Protein AF-A0AAU8SCV6-F1 (afdb_monomer)

Radius of gyration: 23.15 Å; Cα contacts (8 Å, |Δi|>4): 101; chains: 1; bounding box: 61×32×60 Å

Sequence (77 aa):
MHINCISCGHQIEVDDDSYARYRGALRCWVCHSLLTVDIVEGCVESVRLQEASVIVPPNAQPNMRKPTPREVQHEQP

Structure (mmCIF, N/CA/C/O backbone):
data_AF-A0AAU8SCV6-F1
#
_entry.id   AF-A0AAU8SCV6-F1
#
loop_
_atom_site.group_PDB
_atom_site.id
_atom_site.type_symbol
_atom_site.label_atom_id
_atom_site.label_alt_id
_atom_site.label_comp_id
_atom_site.label_asym_id
_atom_site.label_entity_id
_atom_site.label_seq_id
_atom_site.pdbx_PDB_ins_code
_atom_site.Cartn_x
_atom_site.Cartn_y
_atom_site.Cartn_z
_atom_site.occupancy
_atom_site.B_iso_or_equiv
_atom_site.auth_seq_id
_atom_site.auth_comp_id
_atom_site.auth_asym_id
_atom_site.auth_atom_id
_atom_site.pdbx_PDB_model_num
ATOM 1 N N . MET A 1 1 ? 8.231 -7.523 -5.825 1.00 92.94 1 MET A N 1
ATOM 2 C CA . MET A 1 1 ? 8.603 -7.314 -4.402 1.00 92.94 1 MET A CA 1
ATOM 3 C C . MET A 1 1 ? 7.354 -7.399 -3.528 1.00 92.94 1 MET A C 1
ATOM 5 O O . MET A 1 1 ? 6.260 -7.603 -4.044 1.00 92.94 1 MET A O 1
ATOM 9 N N . HIS A 1 2 ? 7.479 -7.269 -2.204 1.00 94.00 2 HIS A N 1
ATOM 10 C CA . HIS A 1 2 ? 6.313 -7.265 -1.318 1.00 94.00 2 HIS A CA 1
ATOM 11 C C . HIS A 1 2 ? 6.414 -6.213 -0.219 1.00 94.00 2 HIS A C 1
ATOM 13 O O . HIS A 1 2 ? 7.504 -5.828 0.201 1.00 94.00 2 HIS A O 1
ATOM 19 N N . ILE A 1 3 ? 5.254 -5.783 0.271 1.00 95.69 3 ILE A N 1
ATOM 20 C CA . ILE A 1 3 ? 5.117 -4.817 1.358 1.00 95.69 3 ILE A CA 1
ATOM 21 C C . ILE A 1 3 ? 4.203 -5.429 2.411 1.00 95.69 3 ILE A C 1
ATOM 23 O O . ILE A 1 3 ? 3.068 -5.804 2.121 1.00 95.69 3 ILE A O 1
ATOM 27 N N . ASN A 1 4 ? 4.672 -5.511 3.651 1.00 97.00 4 ASN A N 1
ATOM 28 C CA . ASN A 1 4 ? 3.837 -5.992 4.743 1.00 97.00 4 ASN A CA 1
ATOM 29 C C . ASN A 1 4 ? 2.902 -4.878 5.206 1.00 97.00 4 ASN A C 1
ATOM 31 O O . ASN A 1 4 ? 3.327 -3.758 5.502 1.00 97.00 4 ASN A O 1
ATOM 35 N N . CYS A 1 5 ? 1.614 -5.187 5.307 1.00 97.62 5 CYS A N 1
ATOM 36 C CA . CYS A 1 5 ? 0.658 -4.271 5.890 1.00 97.62 5 CYS A CA 1
ATOM 37 C C . CYS A 1 5 ? 0.971 -4.084 7.375 1.00 97.62 5 CYS A C 1
ATOM 39 O O . CYS A 1 5 ? 0.761 -4.989 8.177 1.00 97.62 5 CYS A O 1
ATOM 41 N N . ILE A 1 6 ? 1.384 -2.881 7.765 1.00 97.00 6 ILE A N 1
ATOM 42 C CA . ILE A 1 6 ? 1.708 -2.565 9.166 1.00 97.00 6 ILE A CA 1
ATOM 43 C C . ILE A 1 6 ? 0.484 -2.565 10.100 1.00 97.00 6 ILE A C 1
ATOM 45 O O . ILE A 1 6 ? 0.634 -2.425 11.307 1.00 97.00 6 ILE A O 1
ATOM 49 N N . SER A 1 7 ? -0.728 -2.722 9.552 1.00 96.81 7 SER A N 1
ATOM 50 C CA . SER A 1 7 ? -1.975 -2.813 10.319 1.00 96.81 7 SER A CA 1
ATOM 51 C C . SER A 1 7 ? -2.395 -4.250 10.635 1.00 96.81 7 SER A C 1
ATOM 53 O O . SER A 1 7 ? -3.024 -4.462 11.665 1.00 96.81 7 SER A O 1
ATOM 55 N N . CYS A 1 8 ? -2.123 -5.222 9.755 1.00 97.50 8 CYS A N 1
ATOM 56 C CA . CYS A 1 8 ? -2.608 -6.603 9.916 1.00 97.50 8 CYS A CA 1
ATOM 57 C C . CYS A 1 8 ? -1.567 -7.694 9.627 1.00 97.50 8 CYS A C 1
ATOM 59 O O . CYS A 1 8 ? -1.856 -8.871 9.813 1.00 97.50 8 CYS A O 1
ATOM 61 N N . GLY A 1 9 ? -0.374 -7.333 9.153 1.00 97.25 9 GLY A N 1
ATOM 62 C CA . GLY A 1 9 ? 0.699 -8.267 8.808 1.00 97.25 9 GLY A CA 1
ATOM 63 C C . GLY A 1 9 ? 0.561 -8.948 7.443 1.00 97.25 9 GLY A C 1
ATOM 64 O O . GLY A 1 9 ? 1.479 -9.651 7.040 1.00 97.25 9 GLY A O 1
ATOM 65 N N . HIS A 1 10 ? -0.538 -8.742 6.707 1.00 97.75 10 HIS A N 1
ATOM 66 C CA . HIS A 1 10 ? -0.706 -9.335 5.378 1.00 97.75 10 HIS A CA 1
ATOM 67 C C . HIS A 1 10 ? 0.339 -8.817 4.380 1.00 97.75 10 HIS A C 1
ATOM 69 O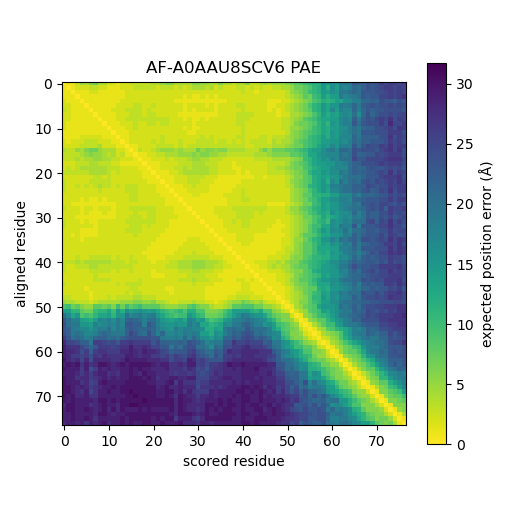 O . HIS A 1 10 ? 0.602 -7.614 4.317 1.00 97.75 10 HIS A O 1
ATOM 75 N N . GLN A 1 11 ? 0.888 -9.724 3.578 1.00 97.31 11 GLN A N 1
ATOM 76 C CA . GLN A 1 11 ? 1.881 -9.432 2.554 1.00 97.31 11 GLN A CA 1
ATOM 77 C C . GLN A 1 11 ? 1.187 -8.971 1.267 1.00 97.31 11 GLN A C 1
ATOM 79 O O . GLN A 1 11 ? 0.416 -9.713 0.669 1.00 97.31 11 GLN A O 1
ATOM 84 N N . ILE A 1 12 ? 1.444 -7.733 0.855 1.00 95.75 12 ILE A N 1
ATOM 85 C CA . ILE A 1 12 ? 0.918 -7.148 -0.378 1.00 95.75 12 ILE A CA 1
ATOM 86 C C . ILE A 1 12 ? 1.983 -7.323 -1.459 1.00 95.75 12 ILE A C 1
ATOM 88 O O . ILE A 1 12 ? 3.052 -6.714 -1.375 1.00 95.75 12 ILE A O 1
ATOM 92 N N . GLU A 1 13 ? 1.706 -8.160 -2.455 1.00 94.75 13 GLU A N 1
ATOM 93 C CA . GLU A 1 13 ? 2.585 -8.339 -3.612 1.00 94.75 13 GLU A CA 1
ATOM 94 C C . GLU A 1 13 ? 2.455 -7.151 -4.570 1.00 94.75 13 GLU A C 1
ATOM 96 O O . GLU A 1 13 ? 1.347 -6.716 -4.894 1.00 94.75 13 GLU A O 1
ATOM 101 N N . VAL A 1 14 ? 3.594 -6.614 -5.010 1.00 93.44 14 VAL A N 1
ATOM 102 C CA . VAL 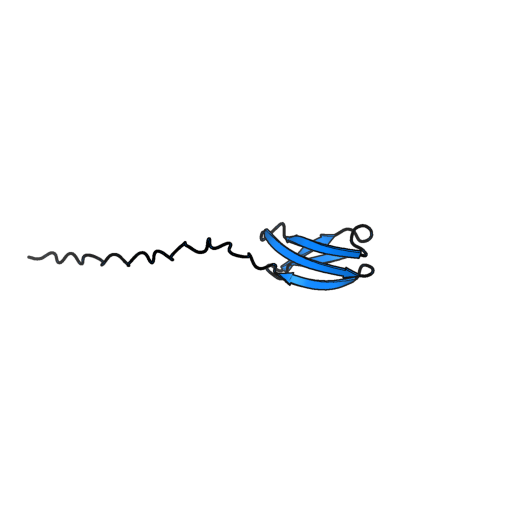A 1 14 ? 3.665 -5.543 -6.010 1.00 93.44 14 VAL A CA 1
ATOM 103 C C . VAL A 1 14 ? 4.728 -5.876 -7.052 1.00 93.44 14 VAL A C 1
ATOM 105 O O . VAL A 1 14 ? 5.771 -6.454 -6.732 1.00 93.44 14 VAL A O 1
ATOM 108 N N . ASP A 1 15 ? 4.449 -5.516 -8.301 1.00 93.94 15 ASP A N 1
ATOM 109 C CA . ASP A 1 15 ? 5.343 -5.751 -9.434 1.00 93.94 15 ASP A CA 1
ATOM 110 C C . ASP A 1 15 ? 6.655 -4.964 -9.285 1.00 93.94 15 ASP A C 1
ATOM 112 O O . ASP A 1 15 ? 6.633 -3.773 -8.975 1.00 93.94 15 ASP A O 1
ATOM 116 N N . ASP A 1 16 ? 7.792 -5.633 -9.486 1.00 90.06 16 ASP A N 1
ATOM 117 C CA . ASP A 1 16 ? 9.124 -5.049 -9.276 1.00 90.06 16 ASP A CA 1
ATOM 118 C C . ASP A 1 16 ? 9.445 -3.913 -10.259 1.00 90.06 16 ASP A C 1
ATOM 120 O O . ASP A 1 16 ? 10.108 -2.950 -9.876 1.00 90.06 16 ASP A O 1
ATOM 124 N N . ASP A 1 17 ? 8.955 -3.988 -11.499 1.00 90.94 17 ASP A N 1
ATOM 125 C CA . ASP A 1 17 ? 9.265 -3.012 -12.552 1.00 90.94 17 ASP A CA 1
ATOM 126 C C . ASP A 1 17 ? 8.347 -1.782 -12.458 1.00 90.94 17 ASP A C 1
ATOM 128 O O . ASP A 1 17 ? 8.799 -0.638 -12.362 1.00 90.94 17 ASP A O 1
ATOM 132 N N . SER A 1 18 ? 7.039 -2.021 -12.351 1.00 94.56 18 SER A N 1
ATOM 133 C CA . SER A 1 18 ? 6.002 -0.985 -12.313 1.00 94.56 18 SER A CA 1
ATOM 134 C C . SER A 1 18 ? 6.071 -0.115 -11.056 1.00 94.56 18 SER A C 1
ATOM 136 O O . SER A 1 18 ? 5.645 1.042 -11.080 1.00 94.56 18 SER A O 1
ATOM 138 N N . TYR A 1 19 ? 6.592 -0.658 -9.951 1.00 94.50 19 TYR A N 1
ATOM 139 C CA . TYR A 1 19 ? 6.685 0.039 -8.666 1.00 94.50 19 TYR A CA 1
ATOM 140 C C . TYR A 1 19 ? 8.111 0.448 -8.285 1.00 94.50 19 TYR A C 1
ATOM 142 O O . TYR A 1 19 ? 8.298 0.991 -7.197 1.00 94.50 19 TYR A O 1
ATOM 150 N N . ALA A 1 20 ? 9.102 0.288 -9.171 1.00 94.62 20 ALA A N 1
ATOM 151 C CA . ALA A 1 20 ? 10.505 0.599 -8.878 1.00 94.62 20 ALA A CA 1
ATOM 152 C C . ALA A 1 20 ? 10.745 2.042 -8.386 1.00 94.62 20 ALA A C 1
ATOM 154 O O . ALA A 1 20 ? 11.724 2.298 -7.686 1.00 94.62 20 ALA A O 1
ATOM 155 N N . ARG A 1 21 ? 9.874 2.996 -8.752 1.00 96.00 21 ARG A N 1
ATOM 156 C CA . ARG A 1 21 ? 9.912 4.406 -8.316 1.00 96.00 21 ARG A CA 1
ATOM 157 C C . ARG A 1 21 ? 8.517 4.935 -7.985 1.00 96.00 21 ARG A C 1
ATOM 159 O O . ARG A 1 21 ? 8.040 5.893 -8.595 1.00 96.00 21 ARG A O 1
ATOM 166 N N . TYR A 1 22 ? 7.826 4.269 -7.069 1.00 96.19 22 TYR A N 1
ATOM 167 C CA . TYR A 1 22 ? 6.451 4.602 -6.710 1.00 96.19 22 TYR A CA 1
ATOM 168 C C . TYR A 1 22 ? 6.355 5.331 -5.371 1.00 96.19 22 TYR A C 1
ATOM 170 O O . TYR A 1 22 ? 6.866 4.867 -4.356 1.00 96.19 22 TYR A O 1
ATOM 178 N N . ARG A 1 23 ? 5.589 6.424 -5.351 1.00 97.00 23 ARG A N 1
ATOM 179 C CA . ARG A 1 23 ? 5.213 7.133 -4.128 1.00 97.00 23 ARG A CA 1
ATOM 180 C C . ARG A 1 23 ? 3.715 7.391 -4.120 1.00 97.00 23 ARG A C 1
ATOM 182 O O . ARG A 1 23 ? 3.205 8.126 -4.964 1.00 97.00 23 ARG A O 1
ATOM 189 N N . GLY A 1 24 ? 3.000 6.799 -3.171 1.00 95.62 24 GLY A N 1
ATOM 190 C CA . GLY A 1 24 ? 1.543 6.887 -3.155 1.00 95.62 24 GLY A CA 1
ATOM 191 C C . GLY A 1 24 ? 0.870 5.978 -2.139 1.00 95.62 24 GLY A C 1
ATOM 192 O O . GLY A 1 24 ? 1.516 5.426 -1.252 1.00 95.62 24 GLY A O 1
ATOM 193 N N . ALA A 1 25 ? -0.451 5.865 -2.254 1.00 95.44 25 ALA A N 1
ATOM 194 C CA . ALA A 1 25 ? -1.272 5.078 -1.348 1.00 95.44 25 ALA A CA 1
ATOM 195 C C . ALA A 1 25 ? -1.538 3.671 -1.906 1.00 95.44 25 ALA A C 1
ATOM 197 O O . ALA A 1 25 ? -2.006 3.514 -3.032 1.00 95.44 25 ALA A O 1
ATOM 198 N N . LEU A 1 26 ? -1.317 2.654 -1.078 1.00 95.12 26 LEU A N 1
ATOM 199 C CA . LEU A 1 26 ? -1.676 1.262 -1.319 1.00 95.12 26 LEU A CA 1
ATOM 200 C C . LEU A 1 26 ? -2.740 0.817 -0.324 1.00 95.12 26 LEU A C 1
ATOM 202 O O . LEU A 1 26 ? -2.607 1.005 0.884 1.00 95.12 26 LEU A O 1
ATOM 206 N N . ARG A 1 27 ? -3.800 0.187 -0.825 1.00 95.88 27 ARG A N 1
ATOM 207 C CA . ARG A 1 27 ? -4.850 -0.385 0.017 1.00 95.88 27 ARG A CA 1
ATOM 208 C C . ARG A 1 27 ? -4.534 -1.847 0.309 1.00 95.88 27 ARG A C 1
ATOM 210 O O . ARG A 1 27 ? -4.359 -2.635 -0.614 1.00 95.88 27 ARG A O 1
ATOM 217 N N . CYS A 1 28 ? -4.524 -2.229 1.583 1.00 96.94 28 CYS A N 1
ATOM 218 C CA . CYS A 1 28 ? -4.485 -3.639 1.950 1.00 96.94 28 CYS A CA 1
ATOM 219 C C . CYS A 1 28 ? -5.830 -4.295 1.613 1.00 96.94 28 CYS A C 1
ATOM 221 O O . CYS A 1 28 ? -6.870 -3.866 2.108 1.00 96.94 28 CYS A O 1
ATOM 223 N N . TRP A 1 29 ? -5.831 -5.350 0.804 1.00 96.38 29 TRP A N 1
ATOM 224 C CA . TRP A 1 29 ? -7.068 -6.029 0.403 1.00 96.38 29 TRP A CA 1
ATOM 225 C C . TRP A 1 29 ? -7.723 -6.832 1.536 1.00 96.38 29 TRP A C 1
ATOM 227 O O . TRP A 1 29 ? -8.919 -7.090 1.469 1.00 96.38 29 TRP A O 1
ATOM 237 N N . VAL A 1 30 ? -6.962 -7.170 2.585 1.00 97.69 30 VAL A N 1
ATOM 238 C CA . VAL A 1 30 ? -7.439 -7.950 3.739 1.00 97.69 30 VAL A CA 1
ATOM 239 C C . VAL A 1 30 ? -8.102 -7.070 4.794 1.00 97.69 30 VAL A C 1
ATOM 241 O O . VAL A 1 30 ? -9.255 -7.293 5.141 1.00 97.69 30 VAL A O 1
ATOM 244 N N . CYS A 1 31 ? -7.393 -6.068 5.323 1.00 97.06 31 CYS A N 1
ATOM 245 C CA . CYS A 1 31 ? -7.922 -5.222 6.402 1.00 97.06 31 CYS A CA 1
ATOM 246 C C . CYS A 1 31 ? -8.446 -3.866 5.918 1.00 97.06 31 CYS A C 1
ATOM 248 O O . CYS A 1 31 ? -8.910 -3.065 6.722 1.00 97.06 31 CYS A O 1
ATOM 250 N N . HIS A 1 32 ? -8.337 -3.581 4.619 1.00 95.88 32 HIS A N 1
ATOM 251 C CA . HIS A 1 32 ? -8.742 -2.325 3.984 1.00 95.88 32 HIS A CA 1
ATOM 252 C C . HIS A 1 32 ? -8.006 -1.061 4.443 1.00 95.88 32 HIS A C 1
ATOM 254 O O . HIS A 1 32 ? -8.297 0.009 3.908 1.00 95.88 32 HIS A O 1
ATOM 260 N N . SER A 1 33 ? -7.028 -1.176 5.346 1.00 96.00 33 SER A N 1
ATOM 261 C CA . SER A 1 33 ? -6.157 -0.073 5.748 1.00 96.00 33 SER A CA 1
ATOM 262 C C . SER A 1 33 ? -5.411 0.503 4.546 1.00 96.00 33 SER A C 1
ATOM 264 O O . SER A 1 33 ? -4.949 -0.235 3.669 1.00 96.00 33 SER A O 1
ATOM 266 N N . LEU A 1 34 ? -5.283 1.826 4.527 1.00 96.62 34 LEU A N 1
ATOM 267 C CA . LEU A 1 34 ? -4.591 2.564 3.482 1.00 96.62 34 LEU A CA 1
ATOM 268 C C . LEU A 1 34 ? -3.176 2.901 3.963 1.00 96.62 34 LEU A C 1
ATOM 270 O O . LEU A 1 34 ? -2.992 3.396 5.073 1.00 96.62 34 LEU A O 1
ATOM 274 N N . LEU A 1 35 ? -2.177 2.570 3.153 1.00 96.38 35 LEU A N 1
ATOM 275 C CA . LEU A 1 35 ? -0.760 2.692 3.470 1.00 96.38 35 LEU A CA 1
ATOM 276 C C . LEU A 1 35 ? -0.119 3.668 2.492 1.00 96.38 35 LEU A C 1
ATOM 278 O O . LEU A 1 35 ? -0.128 3.419 1.293 1.00 96.38 35 LEU A O 1
ATOM 282 N N . THR A 1 36 ? 0.477 4.744 2.981 1.00 97.00 36 THR A N 1
ATOM 283 C CA . THR A 1 36 ? 1.340 5.594 2.161 1.00 97.00 36 THR A CA 1
ATOM 284 C C . THR A 1 36 ? 2.724 4.966 2.102 1.00 97.00 36 THR A C 1
ATOM 286 O O . THR A 1 36 ? 3.352 4.760 3.143 1.00 97.00 36 THR A O 1
ATOM 289 N N . VAL A 1 37 ? 3.203 4.682 0.897 1.00 96.81 37 VAL A N 1
ATOM 290 C CA . VAL A 1 37 ? 4.495 4.046 0.638 1.00 96.81 37 VAL A CA 1
ATOM 291 C C . VAL A 1 37 ? 5.375 4.909 -0.252 1.00 96.81 37 VAL A C 1
ATOM 293 O O . VAL A 1 37 ? 4.878 5.643 -1.109 1.00 96.81 37 VAL A O 1
ATOM 296 N N . ASP A 1 38 ? 6.678 4.811 -0.017 1.00 97.44 38 ASP A N 1
ATOM 297 C CA . ASP A 1 38 ? 7.728 5.412 -0.836 1.00 97.44 38 ASP A CA 1
ATOM 298 C C . ASP A 1 38 ? 8.705 4.310 -1.251 1.00 97.44 38 ASP A C 1
ATOM 300 O O . ASP A 1 38 ? 9.238 3.602 -0.388 1.00 97.44 38 ASP A O 1
ATOM 304 N N . ILE A 1 39 ? 8.868 4.123 -2.558 1.00 96.88 39 ILE A N 1
ATOM 305 C CA . ILE A 1 39 ? 9.686 3.078 -3.169 1.00 96.88 39 ILE A CA 1
ATOM 306 C C . ILE A 1 39 ? 10.691 3.751 -4.097 1.00 96.88 39 ILE A C 1
ATOM 308 O O . ILE A 1 39 ? 10.308 4.472 -5.022 1.00 96.88 39 ILE A O 1
ATOM 312 N N . VAL A 1 40 ? 11.973 3.488 -3.859 1.00 96.62 40 VAL A N 1
ATOM 313 C CA . VAL A 1 40 ? 13.093 4.054 -4.609 1.00 96.62 40 VAL A CA 1
ATOM 314 C C . VAL A 1 40 ? 14.003 2.917 -5.049 1.00 96.62 40 VAL A C 1
ATOM 316 O O . VAL A 1 40 ? 14.484 2.140 -4.231 1.00 96.62 40 VAL A O 1
ATOM 319 N N . GLU A 1 41 ? 14.198 2.797 -6.362 1.00 94.44 41 GLU A N 1
ATOM 320 C CA . GLU A 1 41 ? 15.024 1.752 -6.986 1.00 94.44 41 GLU A CA 1
ATOM 321 C C . GLU A 1 41 ? 14.617 0.329 -6.559 1.00 94.44 41 GLU A C 1
ATOM 323 O O . G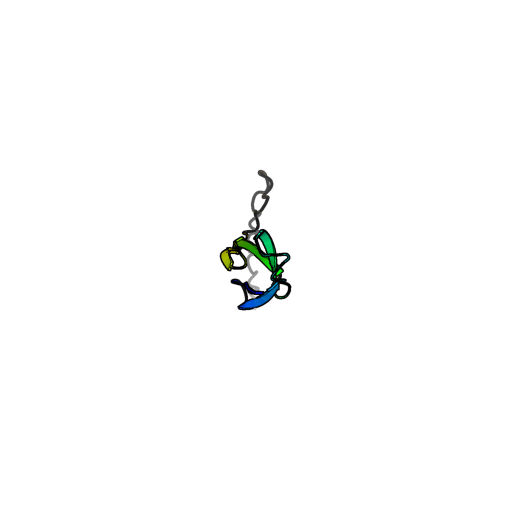LU A 1 41 ? 15.454 -0.524 -6.278 1.00 94.44 41 GLU A O 1
ATOM 328 N N . GLY A 1 42 ? 13.304 0.081 -6.476 1.00 92.94 42 GLY A N 1
ATOM 329 C CA . GLY A 1 42 ? 12.747 -1.215 -6.063 1.00 92.94 42 GLY A CA 1
ATOM 330 C C . GLY A 1 42 ? 12.887 -1.519 -4.567 1.00 92.94 42 GLY A C 1
ATOM 331 O O . GLY A 1 42 ? 12.534 -2.609 -4.125 1.00 92.94 42 GLY A O 1
ATOM 332 N N . CYS A 1 43 ? 13.378 -0.570 -3.765 1.00 93.62 43 CYS A N 1
ATOM 333 C CA . CYS A 1 43 ? 13.481 -0.698 -2.316 1.00 93.62 43 CYS A CA 1
ATOM 334 C C . CYS A 1 43 ? 12.406 0.141 -1.624 1.00 93.62 43 CYS A C 1
ATOM 336 O O . CYS A 1 43 ? 12.193 1.304 -1.958 1.00 93.62 43 CYS A O 1
ATOM 338 N N . VAL A 1 44 ? 11.737 -0.436 -0.626 1.00 95.62 44 VAL A N 1
ATOM 339 C CA . VAL A 1 44 ? 10.780 0.301 0.209 1.00 95.62 44 VAL A CA 1
ATOM 340 C C . VAL A 1 44 ? 11.555 1.179 1.187 1.00 95.62 44 VAL A C 1
ATOM 342 O O . VAL A 1 44 ? 12.170 0.663 2.118 1.00 95.62 44 VAL A O 1
ATOM 345 N N . GLU A 1 45 ? 11.496 2.497 1.014 1.00 96.38 45 GLU A N 1
ATOM 346 C CA . GLU A 1 45 ? 12.134 3.442 1.938 1.00 96.38 45 GLU A CA 1
ATOM 347 C C . GLU A 1 45 ? 11.245 3.761 3.140 1.00 96.38 45 GLU A C 1
ATOM 349 O O . GLU A 1 45 ? 11.727 3.922 4.262 1.00 96.38 45 GLU A O 1
ATOM 354 N N . SER A 1 46 ? 9.927 3.863 2.935 1.00 96.88 46 SER A N 1
ATOM 355 C CA . SER A 1 46 ? 9.003 4.114 4.041 1.00 96.88 46 SER A CA 1
ATOM 356 C C . SER A 1 46 ? 7.604 3.555 3.809 1.00 96.88 46 SER A C 1
ATOM 358 O O . SER A 1 46 ? 7.108 3.501 2.685 1.00 96.88 46 SER A O 1
ATOM 360 N N . VAL A 1 47 ? 6.956 3.175 4.912 1.00 96.56 47 VAL A N 1
ATOM 361 C CA . VAL A 1 47 ? 5.551 2.758 4.967 1.00 96.56 47 VAL A CA 1
ATOM 362 C C . VAL A 1 47 ? 4.896 3.472 6.143 1.00 96.56 47 VAL A C 1
ATOM 364 O O . VAL A 1 47 ? 5.394 3.411 7.267 1.00 96.56 47 VAL A O 1
ATOM 367 N N . ARG A 1 48 ? 3.782 4.160 5.900 1.00 97.00 48 ARG A N 1
ATOM 368 C CA . ARG A 1 48 ? 2.998 4.851 6.933 1.00 97.00 48 ARG A CA 1
ATOM 369 C C . ARG A 1 48 ? 1.525 4.514 6.787 1.00 97.00 48 ARG A C 1
ATOM 371 O O . ARG A 1 48 ? 1.024 4.405 5.673 1.00 97.00 48 ARG A O 1
ATOM 378 N N . LEU A 1 49 ? 0.821 4.374 7.905 1.00 95.62 49 LEU A N 1
ATOM 379 C CA . LEU A 1 49 ? -0.630 4.233 7.885 1.00 95.62 49 LEU A CA 1
ATOM 380 C C . LEU A 1 49 ? -1.223 5.597 7.530 1.00 95.62 49 LEU A C 1
ATOM 382 O O . LEU A 1 49 ? -0.853 6.603 8.133 1.00 95.62 49 LEU A O 1
ATOM 386 N N . GLN A 1 50 ? -2.108 5.644 6.541 1.00 92.94 50 GLN A N 1
ATOM 387 C CA . GLN A 1 50 ? -2.807 6.872 6.211 1.00 92.94 50 GLN A CA 1
ATOM 388 C C . GLN A 1 50 ? -3.964 7.050 7.190 1.00 92.94 50 GLN A C 1
ATOM 390 O O . GLN A 1 50 ? -4.918 6.271 7.201 1.00 92.94 50 GLN A O 1
ATOM 395 N N . GLU A 1 51 ? -3.863 8.073 8.031 1.00 83.81 51 GLU A N 1
ATOM 396 C CA . GLU A 1 51 ? -4.936 8.450 8.939 1.00 83.81 51 GLU A CA 1
ATOM 397 C C . GLU A 1 51 ? -6.128 8.957 8.125 1.00 83.81 51 GLU A C 1
ATOM 399 O O . GLU A 1 51 ? -5.983 9.765 7.201 1.00 83.81 51 GLU A O 1
ATOM 404 N N . ALA A 1 52 ? -7.325 8.474 8.457 1.00 72.00 52 ALA A N 1
ATOM 405 C CA . ALA A 1 52 ? -8.541 9.036 7.901 1.00 72.00 52 ALA A CA 1
ATOM 406 C C . ALA A 1 52 ? -8.658 10.476 8.407 1.00 72.00 52 ALA A C 1
ATOM 408 O O . ALA A 1 52 ? -8.912 10.706 9.590 1.00 72.00 52 ALA A O 1
ATOM 409 N N . SER A 1 53 ? -8.471 11.453 7.519 1.00 69.31 53 SER A N 1
ATOM 410 C CA . SER A 1 53 ? -8.830 12.828 7.840 1.00 69.31 53 SER A CA 1
ATOM 411 C C . SER A 1 53 ? -10.344 12.859 8.004 1.00 69.31 53 SER A C 1
ATOM 413 O O . SER A 1 53 ? -11.097 12.739 7.036 1.00 69.31 53 SER A O 1
ATOM 415 N N . VAL A 1 54 ? -10.799 12.929 9.253 1.00 66.06 54 VAL A N 1
ATOM 416 C CA . VAL A 1 54 ? -12.206 13.158 9.545 1.00 66.06 54 VAL A CA 1
ATOM 417 C C . VAL A 1 54 ? -12.488 14.567 9.046 1.00 66.06 54 VAL A C 1
ATOM 419 O O . VAL A 1 54 ? -12.094 15.545 9.678 1.00 66.06 54 VAL A O 1
ATOM 422 N N . ILE A 1 55 ? -13.157 14.685 7.898 1.00 67.62 55 ILE A N 1
ATOM 423 C CA . ILE A 1 55 ? -13.815 15.933 7.522 1.00 67.62 55 ILE A CA 1
ATOM 424 C C . ILE A 1 55 ? -14.983 16.065 8.496 1.00 67.62 55 ILE A C 1
ATOM 426 O O . ILE A 1 55 ? -16.111 15.682 8.200 1.00 67.62 55 ILE A O 1
ATOM 430 N N . VAL A 1 56 ? -14.700 16.529 9.710 1.00 62.69 56 VAL A N 1
ATOM 431 C CA . VAL A 1 56 ? -15.741 17.048 10.583 1.00 62.69 56 VAL A CA 1
ATOM 432 C C . VAL A 1 56 ? -16.161 18.356 9.927 1.00 62.69 56 VAL A C 1
ATOM 434 O O . VAL A 1 56 ? -15.342 19.278 9.864 1.00 62.69 56 VAL A O 1
ATOM 437 N N . PRO A 1 57 ? -17.387 18.470 9.380 1.00 69.25 57 PRO A N 1
ATOM 438 C CA . PRO A 1 57 ? -17.873 19.784 9.010 1.00 69.25 57 PRO A CA 1
ATOM 439 C C . PRO A 1 57 ? -17.771 20.661 10.267 1.00 69.25 57 PRO A C 1
ATOM 441 O O . PRO A 1 57 ? -18.134 20.192 11.352 1.00 69.25 57 PRO A O 1
ATOM 444 N N . PRO A 1 58 ? -17.286 21.910 10.157 1.00 68.38 58 PRO A N 1
ATOM 445 C CA . PRO A 1 58 ? -16.923 22.746 11.307 1.00 68.38 58 PRO A CA 1
ATOM 446 C C . PRO A 1 58 ? -18.074 23.011 12.294 1.00 68.38 58 PRO A C 1
ATOM 448 O O . PRO A 1 58 ? -17.841 23.556 13.366 1.00 68.38 58 PRO A O 1
ATOM 451 N N . ASN A 1 59 ? -19.305 22.612 11.957 1.00 69.69 59 ASN A N 1
ATOM 452 C CA . ASN A 1 59 ? -20.509 22.835 12.747 1.00 69.69 59 ASN A CA 1
ATOM 453 C C . ASN A 1 59 ? -21.175 21.555 13.295 1.00 69.69 59 ASN A C 1
ATOM 455 O O . ASN A 1 59 ? -22.278 21.628 13.834 1.00 69.69 59 ASN A O 1
ATOM 459 N N . ALA A 1 60 ? -20.558 20.375 13.162 1.00 65.69 60 ALA A N 1
ATOM 460 C CA . ALA A 1 60 ? -21.084 19.157 13.782 1.00 65.69 60 ALA A CA 1
ATOM 461 C C . ALA A 1 60 ? -20.666 19.089 15.259 1.00 65.69 60 ALA A C 1
ATOM 463 O O . ALA A 1 60 ? -19.589 18.598 15.591 1.00 65.69 60 ALA A O 1
ATOM 464 N N . GLN A 1 61 ? -21.522 19.575 16.163 1.00 63.91 61 GLN A N 1
ATOM 465 C CA . GLN A 1 61 ? -21.344 19.299 17.588 1.00 63.91 61 GLN A CA 1
ATOM 466 C C . GLN A 1 61 ? -21.512 17.789 17.846 1.00 63.91 61 GLN A C 1
ATOM 468 O O . GLN A 1 61 ? -22.479 17.198 17.349 1.00 63.91 61 GLN A O 1
ATOM 473 N N . PRO A 1 62 ? -20.626 17.142 18.630 1.00 60.25 62 PRO A N 1
ATOM 474 C 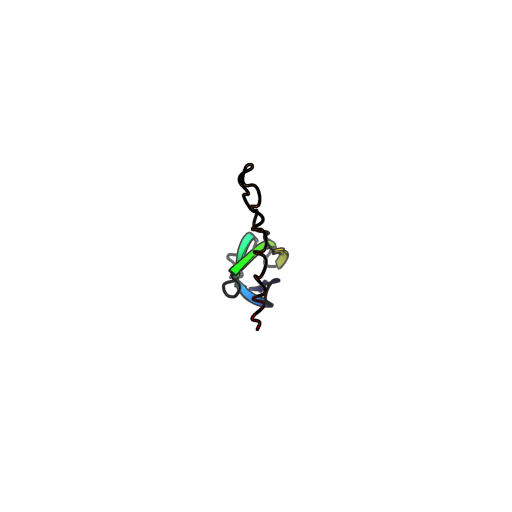CA . PRO A 1 62 ? -20.828 15.766 19.057 1.00 60.25 62 PRO A CA 1
ATOM 475 C C . PRO A 1 62 ? -22.081 15.726 19.929 1.00 60.25 62 PRO A C 1
ATOM 477 O O . PRO A 1 62 ? -22.080 16.199 21.065 1.00 60.25 62 PRO A O 1
ATOM 480 N N . ASN A 1 63 ? -23.179 15.190 19.399 1.00 63.47 63 ASN A N 1
ATOM 481 C CA . ASN A 1 63 ? -24.371 14.959 20.198 1.00 63.47 63 ASN A CA 1
ATOM 482 C C . ASN A 1 63 ? -24.071 13.790 21.146 1.00 63.47 63 ASN A C 1
ATOM 484 O O . ASN A 1 63 ? -24.255 12.624 20.790 1.00 63.47 63 ASN A O 1
ATOM 488 N N . MET A 1 64 ? -23.541 14.093 22.334 1.00 63.81 64 MET A N 1
ATOM 489 C CA . MET A 1 64 ? -23.428 13.121 23.414 1.00 63.81 64 MET A CA 1
ATOM 490 C C . M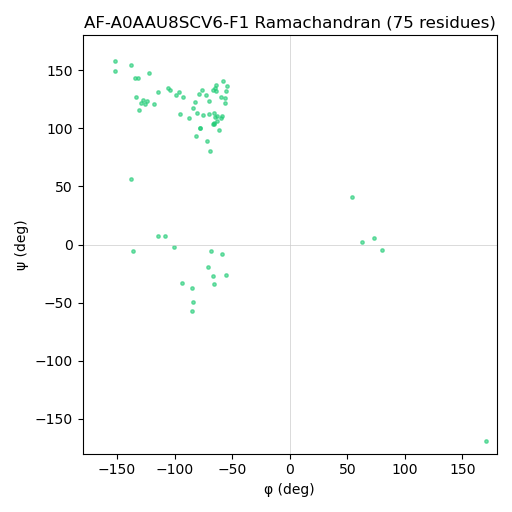ET A 1 64 ? -24.844 12.676 23.781 1.00 63.81 64 MET A C 1
ATOM 492 O O . MET A 1 64 ? -25.559 13.369 24.505 1.00 63.81 64 MET A O 1
ATOM 496 N N . ARG A 1 65 ? -25.269 11.517 23.265 1.00 65.31 65 ARG A N 1
ATOM 497 C CA . ARG A 1 65 ? -26.490 10.861 23.736 1.00 65.31 65 ARG A CA 1
ATOM 498 C C . ARG A 1 65 ? -26.308 10.598 25.228 1.00 65.31 65 ARG A C 1
ATOM 500 O O . ARG A 1 65 ? -25.472 9.786 25.619 1.00 65.31 65 ARG A O 1
ATOM 507 N N . LYS A 1 66 ? -27.063 11.325 26.055 1.00 55.84 66 LYS A N 1
ATOM 508 C CA . LYS A 1 66 ? -27.129 11.093 27.500 1.00 55.84 66 LYS A CA 1
ATOM 509 C C . LYS A 1 66 ? -27.523 9.627 27.734 1.00 55.84 66 LYS A C 1
ATOM 511 O O . LYS A 1 66 ? -28.478 9.178 27.095 1.00 55.84 66 LYS A O 1
ATOM 516 N N . PRO A 1 67 ? -26.834 8.882 28.616 1.00 57.53 67 PRO A N 1
ATOM 517 C CA . PRO A 1 67 ? -27.300 7.570 29.038 1.00 57.53 67 PRO A CA 1
ATOM 518 C C . PRO A 1 67 ? -28.709 7.715 29.617 1.00 57.53 67 PRO A C 1
ATOM 520 O O . PRO A 1 67 ? -28.924 8.501 30.540 1.00 57.53 67 PRO A O 1
ATOM 523 N N . THR A 1 68 ? -29.675 7.000 29.049 1.00 61.16 68 THR A N 1
ATOM 524 C CA . THR A 1 68 ? -31.008 6.850 29.639 1.00 61.16 68 THR A CA 1
ATOM 525 C C . THR A 1 68 ? -30.853 6.279 31.051 1.00 61.16 68 THR A C 1
ATOM 527 O O . THR A 1 68 ? -30.198 5.240 31.195 1.00 61.16 68 THR A O 1
ATOM 530 N N . PRO A 1 69 ? -31.417 6.916 32.094 1.00 59.00 69 PRO A N 1
ATOM 531 C CA . PRO A 1 69 ? -31.447 6.324 33.422 1.00 59.00 69 PRO A CA 1
ATOM 532 C C . PRO A 1 69 ? -32.201 4.998 33.334 1.00 59.00 69 PRO A C 1
ATOM 534 O O . PRO A 1 69 ? -33.309 4.951 32.805 1.00 59.00 69 PRO A O 1
ATOM 537 N N . ARG A 1 70 ? -31.590 3.910 33.808 1.00 62.22 70 ARG A N 1
ATOM 538 C CA . ARG A 1 70 ? -32.302 2.645 33.991 1.00 62.22 70 ARG A CA 1
ATOM 539 C C . ARG A 1 70 ? -33.384 2.875 35.043 1.00 62.22 70 ARG A C 1
ATOM 541 O O . ARG A 1 70 ? -33.053 3.082 36.207 1.00 62.22 70 ARG A O 1
ATOM 548 N N . GLU A 1 71 ? -34.648 2.852 34.634 1.00 55.53 71 GLU A N 1
ATOM 549 C CA . GLU A 1 71 ? -35.775 2.752 35.558 1.00 55.53 71 GLU A CA 1
ATOM 550 C C . GLU A 1 71 ? -35.624 1.448 36.351 1.00 55.53 71 GLU A C 1
ATOM 552 O O . GLU A 1 71 ? -35.721 0.347 35.811 1.00 55.53 71 GLU A O 1
ATOM 557 N N . VAL A 1 72 ? -35.300 1.581 37.636 1.00 61.59 72 VAL A N 1
ATOM 558 C CA . VAL A 1 72 ? -35.339 0.480 38.597 1.00 61.59 72 VAL A CA 1
ATOM 559 C C . VAL A 1 72 ? -36.806 0.304 38.968 1.00 61.59 72 VAL A C 1
ATOM 561 O O . VAL A 1 72 ? -37.335 1.077 39.764 1.00 61.59 72 VAL A O 1
ATOM 564 N N . GLN A 1 73 ? -37.475 -0.681 38.370 1.00 53.00 73 GLN A N 1
ATOM 565 C CA . GLN A 1 73 ? -38.801 -1.096 38.821 1.00 53.00 73 GLN A CA 1
ATOM 566 C C . GLN A 1 73 ? -38.660 -1.715 40.218 1.00 53.00 73 GLN A C 1
ATOM 568 O O . GLN A 1 73 ? -38.152 -2.821 40.381 1.00 53.00 73 GLN A O 1
ATOM 573 N N . HIS A 1 74 ? -39.046 -0.945 41.237 1.00 56.75 74 HIS A N 1
ATOM 574 C CA . HIS A 1 74 ? -39.371 -1.464 42.559 1.00 56.75 74 HIS A CA 1
ATOM 575 C C . HIS A 1 74 ? -40.777 -2.056 42.479 1.00 56.75 74 HIS A C 1
ATOM 577 O O . HIS A 1 74 ? -41.763 -1.324 42.516 1.00 56.75 74 HIS A O 1
ATOM 583 N N . GLU A 1 75 ? -40.861 -3.375 42.355 1.00 51.66 75 GLU A N 1
ATOM 584 C CA . GLU A 1 75 ? -42.095 -4.106 42.618 1.00 51.66 75 GLU A CA 1
ATOM 585 C C . GLU A 1 75 ? -42.150 -4.443 44.113 1.00 51.66 75 GLU A C 1
ATOM 587 O O . GLU A 1 75 ? -41.378 -5.265 44.600 1.00 51.66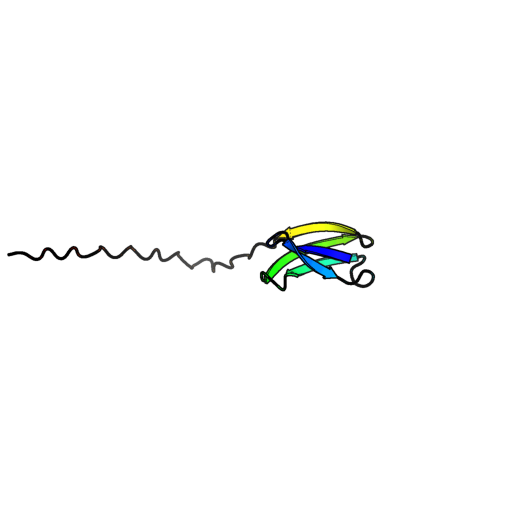 75 GLU A O 1
ATOM 592 N N . GLN A 1 76 ? -43.045 -3.768 44.835 1.00 44.94 76 GLN 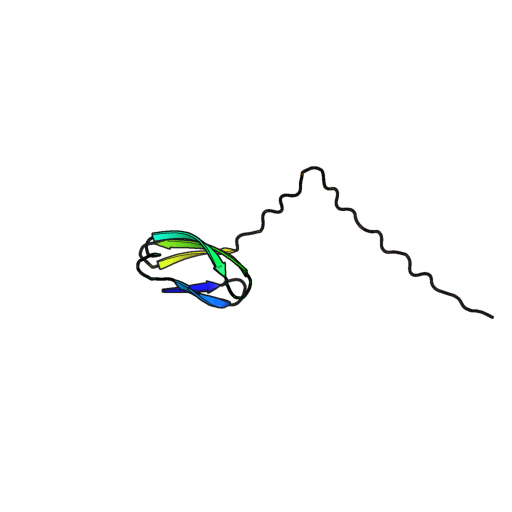A N 1
ATOM 593 C CA . GLN A 1 76 ? -43.672 -4.220 46.083 1.00 44.94 76 GLN A CA 1
ATOM 594 C C . GLN A 1 76 ? -45.059 -3.565 46.189 1.00 44.94 76 GLN A C 1
ATOM 596 O O . GLN A 1 76 ? -45.249 -2.492 45.603 1.00 44.94 76 GLN A O 1
ATOM 601 N N . PRO A 1 77 ? -46.006 -4.120 46.969 1.00 65.44 77 PRO A N 1
ATOM 602 C CA . PRO A 1 77 ? -45.901 -5.267 47.882 1.00 65.44 77 PRO A CA 1
ATOM 603 C C . PRO A 1 77 ? -46.701 -6.515 47.473 1.00 65.44 77 PRO A C 1
ATOM 605 O O . PRO A 1 77 ? -47.634 -6.402 46.648 1.00 65.44 77 PRO A O 1
#

pLDDT: mean 84.16, std 16.34, range [44.94, 97.75]

Foldseek 3Di:
DWDQDPVPRDIHDDDQPVCQADFAWDADPPPRWIWTWGHHRSRTPDIDTDDPPPPPPPPDDPPPPDPDPPPDDDDDD

Secondary structure (DSSP, 8-state):
-EEE-TTT-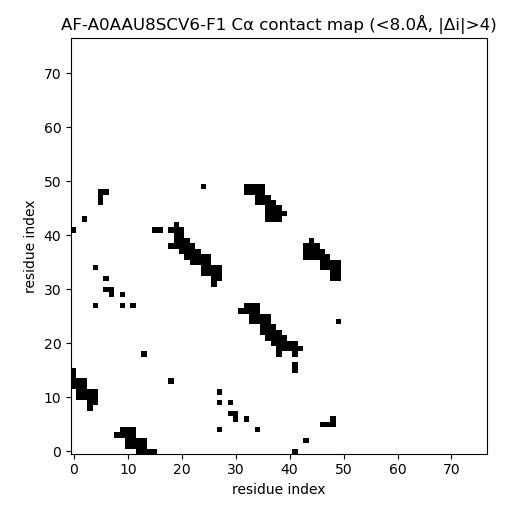-EEE--TTTTTT-EEEEE-TTT--EEEEEEETTEEEEEEE--------TT------PPPP--------

Mean predicted aligned error: 11.86 Å

Solvent-accessible surface area (backbone atoms only — not comparable to full-atom values): 5135 Å² total; per-residue (Å²): 82,74,46,65,37,91,87,76,64,53,74,43,79,46,60,53,76,87,39,18,74,35,72,49,76,46,68,40,88,85,82,61,53,43,30,38,36,35,24,55,85,61,37,79,77,46,77,41,78,54,75,81,79,75,82,66,61,97,79,69,74,84,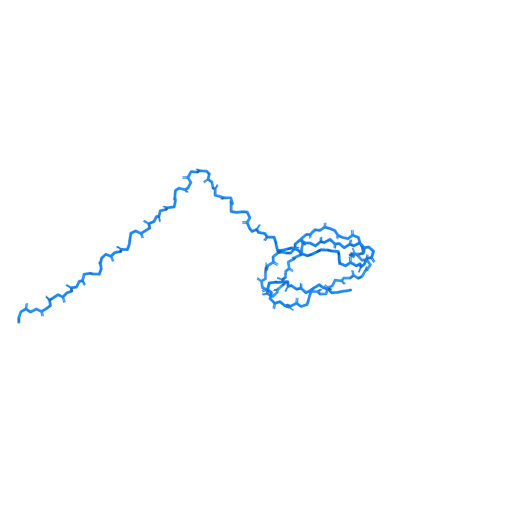80,75,78,73,79,76,79,79,81,76,83,80,88,79,133

Nearest PDB structures (foldseek):
  5yxy-assembly3_C  TM=5.850E-01  e=7.861E+00  Thermococcus kodakarensis KOD1